Protein AF-A0A923RHY2-F1 (afdb_monomer_lite)

Foldseek 3Di:
DVVLVVVLVVLVVVLVVCVVCNVVSVVVSVVSVVVVVCCVVCVVVVLVVLLVVLVVLVVVVCCVVPVPKDKDKDFDPCVVVVPDDRQWIWIAIPVHNVDTDTWHQDPVSDIDD

Sequence (113 aa):
MMLATGVLMLFLIVALLFKKKRKVLLTLTVYVLLAEVIFFIARPFWIDYQLTVRKIELEDYLESKYPNENWEISTIDFRENKTENPYYLKVIFETEPLYIYSYYVNGKGDVEQ

Secondary structure (DSSP, 8-state):
-HHHHHHHHHHHHHHHH-TTTHHHHHHHHHHHHHHHHHHHHHHHHHHHHHHHHHHHHHHHHHHHH-TT--EEEEE--TTT-TTS-TTEEEEEETT-TT--EEEEE-TTS-EE-

Structure (mmCIF, N/CA/C/O backbone):
data_AF-A0A923RHY2-F1
#
_entry.id   AF-A0A923RHY2-F1
#
loop_
_atom_site.group_PDB
_atom_site.id
_atom_site.type_symbol
_atom_site.label_atom_id
_atom_site.label_alt_id
_atom_site.label_comp_id
_atom_site.label_asym_id
_atom_site.label_entity_id
_atom_site.label_seq_id
_atom_site.pdbx_PDB_ins_code
_atom_site.Cartn_x
_atom_site.Cartn_y
_atom_site.Cartn_z
_atom_site.occupancy
_atom_site.B_iso_or_equiv
_atom_site.auth_seq_id
_atom_site.auth_comp_id
_atom_site.auth_asym_id
_atom_site.auth_atom_id
_atom_site.pdbx_PDB_model_num
ATOM 1 N N . MET A 1 1 ? -9.567 9.725 9.113 1.00 59.56 1 MET A N 1
ATOM 2 C CA . MET A 1 1 ? -9.448 10.061 10.552 1.00 59.56 1 MET A CA 1
ATOM 3 C C . MET A 1 1 ? -10.688 10.761 11.105 1.00 59.56 1 MET A C 1
ATOM 5 O O . MET A 1 1 ? -11.133 10.345 12.158 1.00 59.56 1 MET A O 1
ATOM 9 N N . MET A 1 2 ? -11.303 11.729 10.404 1.00 67.38 2 MET A N 1
ATOM 10 C CA . MET A 1 2 ? -12.487 12.460 10.913 1.00 67.38 2 MET A CA 1
ATOM 11 C C . MET A 1 2 ? -13.725 11.588 11.208 1.00 67.38 2 MET A C 1
ATOM 13 O O . MET A 1 2 ? -14.461 11.870 12.147 1.00 67.38 2 MET A O 1
ATOM 17 N N . LEU A 1 3 ? -13.958 10.520 10.435 1.00 65.00 3 LEU A N 1
ATOM 18 C CA . LEU A 1 3 ? -15.098 9.616 10.661 1.00 65.00 3 LEU A CA 1
ATOM 19 C C . LEU A 1 3 ? -14.908 8.733 11.906 1.00 65.00 3 LEU A C 1
ATOM 21 O O . LEU A 1 3 ? -15.810 8.627 12.729 1.00 65.00 3 LEU A O 1
ATOM 25 N N . ALA A 1 4 ? -13.711 8.166 12.067 1.00 66.56 4 ALA A N 1
ATOM 26 C CA . ALA A 1 4 ? -13.297 7.368 13.223 1.00 66.56 4 ALA A CA 1
ATOM 27 C C . ALA A 1 4 ? -13.432 8.145 14.547 1.00 66.56 4 ALA A C 1
ATOM 29 O O . ALA A 1 4 ? -14.122 7.720 15.477 1.00 66.56 4 ALA A O 1
ATOM 30 N N . THR A 1 5 ? -12.878 9.362 14.592 1.00 74.81 5 THR A N 1
ATOM 31 C CA . THR A 1 5 ? -12.990 10.242 15.763 1.00 74.81 5 THR A CA 1
ATOM 32 C C . THR A 1 5 ? -14.431 10.665 16.050 1.00 74.81 5 THR A C 1
ATOM 34 O O . THR A 1 5 ? -14.815 10.760 17.216 1.00 74.81 5 THR A O 1
ATOM 37 N N . GLY A 1 6 ? -15.252 10.864 15.014 1.00 78.44 6 GLY A N 1
ATOM 38 C CA . GLY A 1 6 ? -16.684 11.136 15.159 1.00 78.44 6 GLY A CA 1
ATOM 39 C C . GLY A 1 6 ? -17.452 9.983 15.815 1.00 78.44 6 GLY A C 1
ATOM 40 O O . GLY A 1 6 ? -18.234 10.210 16.739 1.00 78.44 6 GLY A O 1
ATOM 41 N N . VAL A 1 7 ? -17.189 8.741 15.399 1.00 76.56 7 VAL A N 1
ATOM 42 C CA . VAL A 1 7 ? -17.821 7.538 15.970 1.00 76.56 7 VAL A CA 1
ATOM 43 C C . VAL A 1 7 ? -17.423 7.347 17.437 1.00 76.56 7 VAL A C 1
ATOM 45 O O . VAL A 1 7 ? -18.282 7.083 18.281 1.00 76.56 7 VAL A O 1
ATOM 48 N N . LEU A 1 8 ? -16.148 7.557 17.775 1.00 77.62 8 LEU A N 1
ATOM 49 C CA . LEU A 1 8 ? -15.661 7.500 19.157 1.00 77.62 8 LEU A CA 1
ATOM 50 C C . LEU A 1 8 ? -16.315 8.558 20.054 1.00 77.62 8 LEU A C 1
ATOM 52 O O . LEU A 1 8 ? -16.768 8.236 21.156 1.00 77.62 8 LEU A O 1
ATOM 56 N N . MET A 1 9 ? -16.424 9.802 19.577 1.00 80.12 9 MET A N 1
ATOM 57 C CA . MET A 1 9 ? -17.120 10.869 20.305 1.00 80.12 9 MET A CA 1
ATOM 58 C C . MET A 1 9 ? -18.597 10.539 20.528 1.00 80.12 9 MET A C 1
ATOM 60 O O . MET A 1 9 ? -19.112 10.755 21.625 1.00 80.12 9 MET A O 1
ATOM 64 N N . LEU A 1 10 ? -19.269 9.955 19.535 1.00 79.19 10 LEU A N 1
ATOM 65 C CA . LEU A 1 10 ? -20.669 9.560 19.652 1.00 79.19 10 LEU A CA 1
ATOM 66 C C . LEU A 1 10 ? -20.865 8.483 20.730 1.00 79.19 10 LEU A C 1
ATOM 68 O O . LEU A 1 10 ? -21.750 8.617 21.576 1.00 79.19 10 LEU A O 1
ATOM 72 N N . PHE A 1 11 ? -19.999 7.464 20.775 1.00 75.94 11 PHE A N 1
ATOM 73 C CA . PHE A 1 11 ? -20.043 6.451 21.834 1.00 75.94 11 PHE A CA 1
ATOM 74 C C . PHE A 1 11 ? -19.812 7.043 23.227 1.00 75.94 11 PHE A C 1
ATOM 76 O O . PHE A 1 11 ? -20.517 6.671 24.167 1.00 75.94 11 PHE A O 1
ATOM 83 N N . LEU A 1 12 ? -18.886 7.996 23.365 1.00 78.31 12 LEU A N 1
ATOM 84 C CA . LEU A 1 12 ? -18.630 8.681 24.634 1.00 78.31 12 LEU A CA 1
ATOM 85 C C . LEU A 1 12 ? -19.831 9.525 25.090 1.00 78.31 12 LEU A C 1
ATOM 87 O O . LEU A 1 12 ? -20.216 9.458 26.259 1.00 78.31 12 LEU A O 1
ATOM 91 N N . ILE A 1 13 ? -20.471 10.264 24.179 1.00 81.50 13 ILE A N 1
ATOM 92 C CA . ILE A 1 13 ? -21.667 11.069 24.474 1.00 81.50 13 ILE A CA 1
ATOM 93 C C . ILE A 1 13 ? -22.834 10.164 24.894 1.00 81.50 13 ILE A C 1
ATOM 95 O O . ILE A 1 13 ? -23.466 10.399 25.926 1.00 81.50 13 ILE A O 1
ATOM 99 N N . VAL A 1 14 ? -23.086 9.079 24.156 1.00 78.12 14 VAL A N 1
ATOM 100 C CA . VAL A 1 14 ? -24.136 8.102 24.492 1.00 78.12 14 VAL A CA 1
ATOM 101 C C . VAL A 1 14 ? -23.838 7.423 25.838 1.00 78.12 14 VAL A C 1
ATOM 103 O O . VAL A 1 14 ? -24.747 7.235 26.649 1.00 78.12 14 VAL A O 1
ATOM 106 N N . ALA A 1 15 ? -22.573 7.120 26.141 1.00 76.25 15 ALA A N 1
ATOM 107 C CA . ALA A 1 15 ? -22.168 6.556 27.431 1.00 76.25 15 ALA A CA 1
ATOM 108 C C . ALA A 1 15 ? -22.410 7.510 28.613 1.00 76.25 15 ALA A C 1
ATOM 110 O O . ALA A 1 15 ? -22.756 7.050 29.707 1.00 76.25 15 ALA A O 1
ATOM 111 N N . LEU A 1 16 ? -22.250 8.822 28.409 1.00 75.00 16 LEU A N 1
ATOM 112 C CA . LEU A 1 16 ? -22.526 9.847 29.421 1.00 75.00 16 LEU A CA 1
ATOM 113 C C . LEU A 1 16 ? -24.031 10.027 29.672 1.00 75.00 16 LEU A C 1
ATOM 115 O O . LEU A 1 16 ? -24.437 10.191 30.825 1.00 75.00 16 LEU A O 1
ATOM 119 N N . LEU A 1 17 ? -24.856 9.934 28.625 1.00 76.75 17 LEU A N 1
ATOM 120 C CA . LEU A 1 17 ? -26.315 10.069 28.717 1.00 76.75 17 LEU A CA 1
ATOM 121 C C . LEU A 1 17 ? -26.986 8.828 29.336 1.00 76.75 17 LEU A C 1
ATOM 123 O O . LEU A 1 17 ? -27.904 8.954 30.147 1.00 76.75 17 LEU A O 1
ATOM 127 N N . PHE A 1 18 ? -26.504 7.618 29.035 1.00 76.38 18 PHE A N 1
ATOM 128 C CA . PHE A 1 18 ? -27.124 6.365 29.485 1.00 76.38 18 PHE A CA 1
ATOM 129 C C . PHE A 1 18 ? -26.378 5.713 30.658 1.00 76.38 18 PHE A C 1
ATOM 131 O O . PHE A 1 18 ? -25.757 4.654 30.527 1.00 76.38 18 PHE A O 1
ATOM 138 N N . LYS A 1 19 ? -26.520 6.291 31.862 1.00 73.25 19 LYS A N 1
ATOM 139 C CA . LYS A 1 19 ? -25.851 5.829 33.101 1.00 73.25 19 LYS A CA 1
ATOM 140 C C . LYS A 1 19 ? -26.017 4.329 33.401 1.00 73.25 19 LYS A C 1
ATOM 142 O O . LYS A 1 19 ? -25.071 3.709 33.878 1.00 73.25 19 LYS A O 1
ATOM 147 N N . LYS A 1 20 ? -27.172 3.725 33.078 1.00 78.25 20 LYS A N 1
ATOM 148 C CA . LYS A 1 20 ? -27.433 2.282 33.285 1.00 78.25 20 LYS A CA 1
ATOM 149 C C . LYS A 1 20 ? -26.601 1.368 32.373 1.00 78.25 20 LYS A C 1
ATOM 151 O O . LYS A 1 20 ? -26.271 0.260 32.777 1.00 78.25 20 LYS A O 1
ATOM 156 N N . LYS A 1 21 ? -26.251 1.820 31.161 1.00 79.50 21 LYS A N 1
ATOM 157 C CA . LYS A 1 21 ? -25.470 1.049 30.171 1.00 79.50 21 LYS A CA 1
ATOM 158 C C . LYS A 1 21 ? -24.033 1.554 30.007 1.00 79.50 21 LYS A C 1
ATOM 160 O O . LYS A 1 21 ? -23.294 1.042 29.171 1.00 79.50 21 LYS A O 1
ATOM 165 N N . ARG A 1 22 ? -23.616 2.517 30.836 1.00 80.50 22 ARG A N 1
ATOM 166 C CA . ARG A 1 22 ? -22.316 3.194 30.750 1.00 80.50 22 ARG A CA 1
ATOM 167 C C . ARG A 1 22 ? -21.132 2.229 30.714 1.00 80.50 22 ARG A C 1
ATOM 169 O O . ARG A 1 22 ? -20.241 2.428 29.904 1.00 80.50 22 ARG A O 1
ATOM 176 N N . LYS A 1 23 ? -21.128 1.178 31.546 1.00 81.81 23 LYS A N 1
ATOM 177 C CA . LYS A 1 23 ? -20.032 0.191 31.562 1.00 81.81 23 LYS A CA 1
ATOM 178 C C . LYS A 1 23 ? -19.893 -0.531 30.220 1.00 81.81 23 LYS A C 1
ATOM 180 O O . LYS A 1 23 ? -18.803 -0.556 29.675 1.00 81.81 23 LYS A O 1
ATOM 185 N N . VAL A 1 24 ? -21.000 -1.030 29.663 1.00 84.50 24 VAL A N 1
ATOM 186 C CA . VAL A 1 24 ? -21.010 -1.732 28.366 1.00 84.50 24 VAL A CA 1
ATOM 187 C C . VAL A 1 24 ? -20.550 -0.810 27.238 1.00 84.50 24 VAL A C 1
ATOM 189 O O . VAL A 1 24 ? -19.718 -1.202 26.427 1.00 84.50 24 VAL A O 1
ATOM 192 N N . LEU A 1 25 ? -21.052 0.428 27.214 1.00 82.81 25 LEU A N 1
ATOM 193 C CA . LEU A 1 25 ? -20.681 1.409 26.193 1.00 82.81 25 LEU A CA 1
ATOM 194 C C . LEU A 1 25 ? -19.200 1.795 26.280 1.00 82.81 25 LEU A C 1
ATOM 196 O O . LEU A 1 25 ? -18.535 1.836 25.254 1.00 82.81 25 LEU A O 1
ATOM 200 N N . LEU A 1 26 ? -18.665 1.998 27.488 1.00 83.25 26 LEU A N 1
ATOM 201 C CA . LEU A 1 26 ? -17.240 2.275 27.684 1.00 83.25 26 LEU A CA 1
ATOM 202 C C . LEU A 1 26 ? -16.360 1.094 27.268 1.00 83.25 26 LEU A C 1
ATOM 204 O O . LEU A 1 26 ? -15.347 1.301 26.608 1.00 83.25 26 LEU A O 1
ATOM 208 N N . THR A 1 27 ? -16.744 -0.138 27.611 1.00 85.81 27 THR A N 1
ATOM 209 C CA . THR A 1 27 ? -16.020 -1.337 27.168 1.00 85.81 27 THR A CA 1
ATOM 210 C C . THR A 1 27 ? -16.000 -1.424 25.641 1.00 85.81 27 THR A C 1
ATOM 212 O O . THR A 1 27 ? -14.943 -1.659 25.063 1.00 85.81 27 THR A O 1
ATOM 215 N N . LEU A 1 28 ? -17.127 -1.154 24.976 1.00 84.75 28 LEU A N 1
ATOM 216 C CA . LEU A 1 28 ? -17.191 -1.115 23.515 1.00 84.75 28 LEU A CA 1
ATOM 217 C C . LEU A 1 28 ? -16.265 -0.034 22.933 1.00 84.75 28 LEU A C 1
ATOM 219 O O . LEU A 1 28 ? -15.523 -0.317 21.997 1.00 84.75 28 LEU A O 1
ATOM 223 N N . THR A 1 29 ? -16.245 1.172 23.513 1.00 83.00 29 THR A N 1
ATOM 224 C CA . THR A 1 29 ? -15.319 2.242 23.105 1.00 83.00 29 THR A CA 1
ATOM 225 C C . THR A 1 29 ? -13.862 1.794 23.200 1.00 83.00 29 THR A C 1
ATOM 227 O O . THR A 1 29 ? -13.094 2.040 22.275 1.00 83.00 29 THR A O 1
ATOM 230 N N . VAL A 1 30 ? -13.480 1.106 24.280 1.00 87.25 30 VAL A N 1
ATOM 231 C CA . VAL A 1 30 ? -12.113 0.587 24.449 1.00 87.25 30 VAL A CA 1
ATOM 232 C C . VAL A 1 30 ? -11.768 -0.428 23.359 1.00 87.25 30 VAL A C 1
ATOM 234 O O . VAL A 1 30 ? -10.686 -0.349 22.785 1.00 87.25 30 VAL A O 1
ATOM 237 N N . TYR A 1 31 ? -12.681 -1.342 23.024 1.00 89.50 31 TYR A N 1
ATOM 238 C CA . TYR A 1 31 ? -12.451 -2.295 21.935 1.00 89.50 31 TYR A CA 1
ATOM 239 C C . TYR A 1 31 ? -12.295 -1.611 20.575 1.00 89.50 31 TYR A C 1
ATOM 241 O O . TYR A 1 31 ? -11.407 -1.984 19.814 1.00 89.50 31 TYR A O 1
ATOM 249 N N . VAL A 1 32 ? -13.112 -0.596 20.280 1.00 86.81 32 VAL A N 1
ATOM 250 C CA . VAL A 1 32 ? -12.997 0.177 19.033 1.00 86.81 32 VAL A CA 1
ATOM 251 C C . VAL A 1 32 ? -11.651 0.899 18.965 1.00 86.81 32 VAL A C 1
ATOM 253 O O . VAL A 1 32 ? -10.973 0.815 17.946 1.00 86.81 32 VAL A O 1
ATOM 256 N N . LEU A 1 33 ? -11.221 1.536 20.059 1.00 85.50 33 LEU A N 1
ATOM 257 C CA . LEU A 1 33 ? -9.907 2.182 20.136 1.00 85.50 33 LEU A CA 1
ATOM 258 C C . LEU A 1 33 ? -8.767 1.190 19.897 1.00 85.50 33 LEU A C 1
ATOM 260 O O . LEU A 1 33 ? -7.854 1.476 19.128 1.00 85.50 33 LEU A O 1
ATOM 264 N N . LEU A 1 34 ? -8.826 0.014 20.526 1.00 91.56 34 LEU A N 1
ATOM 265 C CA . LEU A 1 34 ? -7.825 -1.032 20.321 1.00 91.56 34 LEU A CA 1
ATOM 266 C C . LEU A 1 34 ? -7.789 -1.500 18.863 1.00 91.56 34 LEU A C 1
ATOM 268 O O . LEU A 1 34 ? -6.707 -1.633 18.296 1.00 91.56 34 LEU A O 1
ATOM 272 N N . ALA A 1 35 ? -8.951 -1.710 18.243 1.00 89.88 35 ALA A N 1
ATOM 273 C CA . ALA A 1 35 ? -9.038 -2.102 16.841 1.00 89.88 35 ALA A CA 1
ATOM 274 C C . ALA A 1 35 ? -8.451 -1.032 15.906 1.00 89.88 35 ALA A C 1
ATOM 276 O O . ALA A 1 35 ? -7.728 -1.375 14.974 1.00 89.88 35 ALA A O 1
ATOM 277 N N . GLU A 1 36 ? -8.698 0.254 16.173 1.00 86.06 36 GLU A N 1
ATOM 278 C CA . GLU A 1 36 ? -8.089 1.346 15.408 1.00 86.06 36 GLU A CA 1
ATOM 279 C C . GLU A 1 36 ? -6.568 1.356 15.540 1.00 86.06 36 GLU A C 1
ATOM 281 O O . GLU A 1 36 ? -5.869 1.422 14.530 1.00 86.06 36 GLU A O 1
ATOM 286 N N . VAL A 1 37 ? -6.043 1.241 16.762 1.00 89.50 37 VAL A N 1
ATOM 287 C CA . VAL A 1 37 ? -4.593 1.193 16.995 1.00 89.50 37 VAL A CA 1
ATOM 288 C C . VAL A 1 37 ? -3.964 0.033 16.224 1.00 89.50 37 VAL A C 1
ATOM 290 O O . VAL A 1 37 ? -2.990 0.238 15.499 1.00 89.50 37 VAL A O 1
ATOM 293 N N . ILE A 1 38 ? -4.549 -1.164 16.316 1.00 93.38 38 ILE A N 1
ATOM 294 C CA . ILE A 1 38 ? -4.076 -2.343 15.579 1.00 93.38 38 ILE A CA 1
ATOM 295 C C . ILE A 1 38 ? -4.130 -2.091 14.072 1.00 93.38 38 ILE A C 1
ATOM 297 O O . ILE A 1 38 ? -3.157 -2.373 13.380 1.00 93.38 38 ILE A O 1
ATOM 301 N N . PHE A 1 39 ? -5.223 -1.526 13.559 1.00 89.75 39 PHE A N 1
ATOM 302 C CA . PHE A 1 39 ? -5.365 -1.215 12.140 1.00 89.75 39 PHE A CA 1
ATOM 303 C C . PHE A 1 39 ? -4.270 -0.262 11.646 1.00 89.75 39 PHE A C 1
ATOM 305 O O . PHE A 1 39 ? -3.661 -0.518 10.608 1.00 89.75 39 PHE A O 1
ATOM 312 N N . PHE A 1 40 ? -3.972 0.809 12.386 1.00 85.81 40 PHE A N 1
ATOM 313 C CA . PHE A 1 40 ? -2.927 1.762 12.000 1.00 85.81 40 PHE A CA 1
ATOM 314 C C . PHE A 1 40 ? -1.521 1.164 12.055 1.00 85.81 40 PHE A C 1
ATOM 316 O O . PHE A 1 40 ? -0.701 1.504 11.205 1.00 85.81 40 PHE A O 1
ATOM 323 N N . ILE A 1 41 ? -1.254 0.264 13.004 1.00 90.38 41 ILE A N 1
ATOM 324 C CA . ILE A 1 41 ? 0.020 -0.460 13.082 1.00 90.38 41 ILE A CA 1
ATOM 325 C C . ILE A 1 41 ? 0.129 -1.485 11.950 1.00 90.38 41 ILE A C 1
ATOM 327 O O . ILE A 1 41 ? 1.178 -1.584 11.330 1.00 90.38 41 ILE A O 1
ATOM 331 N N . ALA A 1 42 ? -0.939 -2.226 11.653 1.00 92.50 42 ALA A N 1
ATOM 332 C CA . ALA A 1 42 ? -0.935 -3.298 10.659 1.00 92.50 42 ALA A CA 1
ATOM 333 C C . ALA A 1 42 ? -0.946 -2.781 9.210 1.00 92.50 42 ALA A C 1
ATOM 335 O O . ALA A 1 42 ? -0.341 -3.393 8.332 1.00 92.50 42 ALA A O 1
ATOM 336 N N . ARG A 1 43 ? -1.605 -1.645 8.947 1.00 88.75 43 ARG A N 1
ATOM 337 C CA . ARG A 1 43 ? -1.730 -1.041 7.611 1.00 88.75 43 ARG A CA 1
ATOM 338 C C . ARG A 1 43 ? -0.400 -0.893 6.852 1.00 88.75 43 ARG A C 1
ATOM 340 O O . ARG A 1 43 ? -0.388 -1.297 5.694 1.00 88.75 43 ARG A O 1
ATOM 347 N N . PRO A 1 44 ? 0.685 -0.315 7.408 1.00 88.62 44 PRO A N 1
ATOM 348 C CA . PRO A 1 44 ? 1.943 -0.180 6.672 1.00 88.62 44 PRO A CA 1
ATOM 349 C C . PRO A 1 44 ? 2.515 -1.537 6.246 1.00 88.62 44 PRO A C 1
ATOM 351 O O . PRO A 1 44 ? 2.867 -1.686 5.084 1.00 88.62 44 PRO A O 1
ATOM 354 N N . PHE A 1 45 ? 2.500 -2.544 7.126 1.00 91.69 45 PHE A N 1
ATOM 355 C CA . PHE A 1 45 ? 2.968 -3.894 6.785 1.00 91.69 45 PHE A CA 1
ATOM 356 C C . PHE A 1 45 ? 2.109 -4.554 5.703 1.00 91.69 45 PHE A C 1
ATOM 358 O O . PHE A 1 45 ? 2.625 -5.246 4.829 1.00 91.69 45 PHE A O 1
ATOM 365 N N . TRP A 1 46 ? 0.794 -4.324 5.737 1.00 90.94 46 TRP A N 1
ATOM 366 C CA . TRP A 1 46 ? -0.104 -4.806 4.691 1.00 90.94 46 TRP A CA 1
ATOM 367 C C . TRP A 1 46 ? 0.197 -4.165 3.331 1.00 90.94 46 TRP A C 1
ATOM 369 O O . TRP A 1 46 ? 0.171 -4.853 2.313 1.00 90.94 46 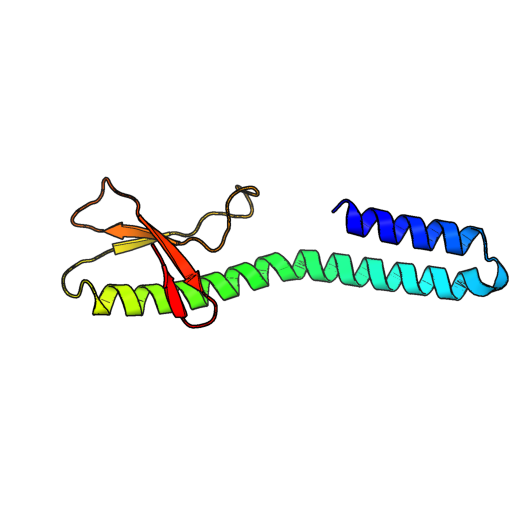TRP A O 1
ATOM 379 N N . ILE A 1 47 ? 0.501 -2.863 3.304 1.00 89.81 47 ILE A N 1
ATOM 380 C CA . ILE A 1 47 ? 0.896 -2.159 2.076 1.00 89.81 47 ILE A CA 1
ATOM 381 C C . ILE A 1 47 ? 2.219 -2.723 1.552 1.00 89.81 47 ILE A C 1
ATOM 383 O O . ILE A 1 47 ? 2.272 -3.092 0.384 1.00 89.81 47 ILE A O 1
ATOM 387 N N . ASP A 1 48 ? 3.241 -2.864 2.401 1.00 90.44 48 ASP A N 1
ATOM 388 C CA . ASP A 1 48 ? 4.545 -3.419 2.007 1.00 90.44 48 ASP A CA 1
ATOM 389 C C . ASP A 1 48 ? 4.397 -4.827 1.386 1.00 90.44 48 ASP A C 1
ATOM 391 O O . ASP A 1 48 ? 4.981 -5.130 0.341 1.00 90.44 48 ASP A O 1
ATOM 395 N N . TYR A 1 49 ? 3.552 -5.677 1.984 1.00 92.19 49 TYR A N 1
ATOM 396 C CA . TYR A 1 49 ? 3.237 -7.004 1.446 1.00 92.19 49 TYR A CA 1
ATOM 397 C C . TYR A 1 49 ? 2.590 -6.927 0.057 1.00 92.19 49 TYR A C 1
ATOM 399 O O . TYR A 1 49 ? 3.018 -7.608 -0.873 1.00 92.19 49 TYR A O 1
ATOM 407 N N . GLN A 1 50 ? 1.581 -6.0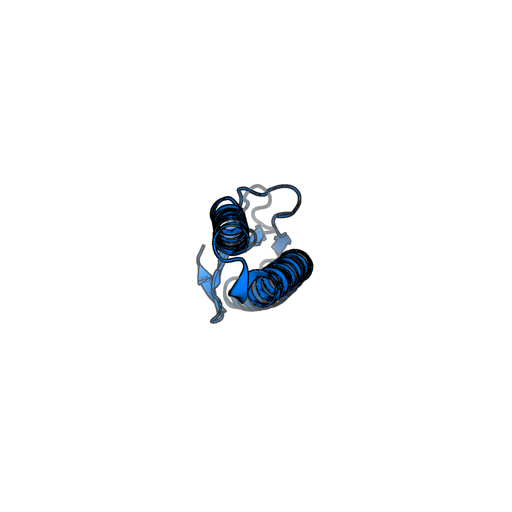70 -0.107 1.00 91.19 50 GLN A N 1
ATOM 408 C CA . GLN A 1 50 ? 0.894 -5.884 -1.387 1.00 91.19 50 GLN A CA 1
ATOM 409 C C . GLN A 1 50 ? 1.829 -5.343 -2.475 1.00 91.19 50 GLN A C 1
ATOM 411 O O . GLN A 1 50 ? 1.741 -5.784 -3.616 1.00 91.19 50 GLN A O 1
ATOM 416 N N . LEU A 1 51 ? 2.736 -4.424 -2.135 1.00 91.31 51 LEU A N 1
ATOM 417 C CA . LEU A 1 51 ? 3.735 -3.909 -3.075 1.00 91.31 51 LEU A CA 1
ATOM 418 C C . LEU A 1 51 ? 4.701 -4.996 -3.533 1.00 91.31 51 LEU A C 1
ATOM 420 O O . LEU A 1 51 ? 5.035 -5.048 -4.711 1.00 91.31 51 LEU A O 1
ATOM 424 N N . THR A 1 52 ? 5.104 -5.884 -2.625 1.00 92.12 52 THR A N 1
ATOM 425 C CA . THR A 1 52 ? 5.979 -7.014 -2.959 1.00 92.12 52 THR A CA 1
ATOM 426 C C . THR A 1 52 ? 5.317 -7.940 -3.977 1.00 92.12 52 THR A C 1
ATOM 428 O O . THR A 1 52 ? 5.927 -8.267 -4.989 1.00 92.12 52 THR A O 1
ATOM 431 N N . VAL A 1 53 ? 4.054 -8.313 -3.744 1.00 92.31 53 VAL A N 1
ATOM 432 C CA . VAL A 1 53 ? 3.291 -9.172 -4.665 1.00 92.31 53 VAL A CA 1
ATOM 433 C C . VAL A 1 53 ? 3.131 -8.504 -6.032 1.00 92.31 53 VAL A C 1
ATOM 435 O O . VAL A 1 53 ? 3.465 -9.098 -7.050 1.00 92.31 53 VAL A O 1
ATOM 438 N N . ARG A 1 54 ? 2.704 -7.238 -6.055 1.00 93.12 54 ARG A N 1
ATOM 439 C CA . ARG A 1 54 ? 2.498 -6.485 -7.301 1.00 93.12 54 ARG A CA 1
ATOM 440 C C . ARG A 1 54 ? 3.786 -6.249 -8.080 1.00 93.12 54 ARG A C 1
ATOM 442 O O . ARG A 1 54 ? 3.746 -6.190 -9.300 1.00 93.12 54 ARG A O 1
ATOM 449 N N . LYS A 1 55 ? 4.922 -6.095 -7.392 1.00 93.62 55 LYS A N 1
ATOM 450 C CA . LYS A 1 55 ? 6.228 -5.963 -8.046 1.00 93.62 55 LYS A CA 1
ATOM 451 C C . LYS A 1 55 ? 6.592 -7.238 -8.801 1.00 93.62 55 LYS A C 1
ATOM 453 O O . LYS A 1 55 ? 7.071 -7.126 -9.917 1.00 93.62 55 LYS A O 1
ATOM 458 N N . ILE A 1 56 ? 6.332 -8.410 -8.221 1.00 94.00 56 ILE A N 1
ATOM 459 C CA . ILE A 1 56 ? 6.565 -9.699 -8.889 1.00 94.00 56 ILE A CA 1
ATOM 460 C C . ILE A 1 56 ? 5.671 -9.823 -10.129 1.00 94.00 56 ILE A C 1
ATOM 462 O O . ILE A 1 56 ? 6.166 -10.109 -11.208 1.00 94.00 56 ILE A O 1
ATOM 466 N N . GLU A 1 57 ? 4.376 -9.524 -10.000 1.00 94.19 57 GLU A N 1
ATOM 467 C CA . GLU A 1 57 ? 3.438 -9.565 -11.134 1.00 94.19 57 GLU A CA 1
ATOM 468 C C . GLU A 1 57 ? 3.818 -8.575 -12.251 1.00 94.19 57 GLU A C 1
ATOM 470 O O . GLU A 1 57 ? 3.672 -8.879 -13.435 1.00 94.19 57 GLU A O 1
ATOM 475 N N . LEU A 1 58 ? 4.320 -7.389 -11.887 1.00 94.94 58 LEU A N 1
ATOM 476 C CA . LEU A 1 58 ? 4.817 -6.417 -12.859 1.00 94.94 58 LEU A CA 1
ATOM 477 C C . LEU A 1 58 ? 6.093 -6.903 -13.550 1.00 94.94 58 LEU A C 1
ATOM 479 O O . LEU A 1 58 ? 6.227 -6.703 -14.753 1.00 94.94 58 LEU A O 1
ATOM 483 N N . GLU A 1 59 ? 7.006 -7.532 -12.810 1.00 95.00 59 GLU A N 1
ATOM 484 C CA . GLU A 1 59 ? 8.232 -8.107 -13.366 1.00 95.00 59 GLU A CA 1
ATOM 485 C C . GLU A 1 59 ? 7.892 -9.143 -14.445 1.00 95.00 59 GLU A C 1
ATOM 487 O O . GLU A 1 59 ? 8.324 -8.998 -15.586 1.00 95.00 59 GLU A O 1
ATOM 492 N N . ASP A 1 60 ? 7.010 -10.098 -14.129 1.00 94.25 60 ASP A N 1
ATOM 493 C CA . ASP A 1 60 ? 6.558 -11.134 -15.067 1.00 94.25 60 ASP A CA 1
ATOM 494 C C . ASP A 1 60 ? 5.929 -10.523 -16.338 1.00 94.25 60 ASP A C 1
ATOM 496 O O . ASP A 1 60 ? 6.162 -10.978 -17.465 1.00 94.25 60 ASP A O 1
ATOM 500 N N . TYR A 1 61 ? 5.131 -9.460 -16.180 1.00 94.94 61 TYR A N 1
ATOM 501 C CA . TYR A 1 61 ? 4.538 -8.733 -17.304 1.00 94.94 61 TYR A CA 1
ATOM 502 C C . TYR A 1 61 ? 5.594 -8.049 -18.183 1.00 94.94 61 TYR A C 1
ATOM 504 O O . TYR A 1 61 ? 5.510 -8.118 -19.415 1.00 94.94 61 TYR A O 1
ATOM 512 N N . LEU A 1 62 ? 6.573 -7.377 -17.572 1.00 95.69 62 LEU A N 1
ATOM 513 C CA . LEU A 1 62 ? 7.626 -6.659 -18.287 1.00 95.69 62 LEU A CA 1
ATOM 514 C C . LEU A 1 62 ? 8.575 -7.625 -19.001 1.00 95.69 62 LEU A C 1
ATOM 516 O O . LEU A 1 62 ? 8.867 -7.389 -20.171 1.00 95.69 62 LEU A O 1
ATOM 520 N N . GLU A 1 63 ? 8.947 -8.747 -18.380 1.00 95.94 63 GLU A N 1
ATOM 521 C CA . GLU A 1 63 ? 9.732 -9.815 -19.018 1.00 95.94 63 GLU A CA 1
ATOM 522 C C . GLU A 1 63 ? 9.026 -10.370 -20.252 1.00 95.94 63 GLU A C 1
ATOM 524 O O . GLU A 1 63 ? 9.633 -10.527 -21.315 1.00 95.94 63 GLU A O 1
ATOM 529 N N . SER A 1 64 ? 7.716 -10.610 -20.155 1.00 94.75 64 SER A N 1
ATOM 530 C CA . SER A 1 64 ? 6.942 -11.098 -21.295 1.00 94.75 64 SER A CA 1
ATOM 531 C C . SER A 1 64 ? 6.815 -10.065 -22.417 1.00 94.75 64 SER A C 1
ATOM 533 O O . SER A 1 64 ? 6.705 -10.452 -23.583 1.00 94.75 64 SER A O 1
ATOM 535 N N . LYS A 1 65 ? 6.744 -8.771 -22.092 1.00 95.38 65 LYS A N 1
ATOM 536 C CA . LYS A 1 65 ? 6.468 -7.702 -23.064 1.00 95.38 65 LYS A CA 1
ATOM 537 C C . LYS A 1 65 ? 7.737 -7.124 -23.690 1.00 95.38 65 LYS A C 1
ATOM 539 O O . LYS A 1 65 ? 7.717 -6.762 -24.867 1.00 95.38 65 LYS A O 1
ATOM 544 N N . TYR A 1 66 ? 8.824 -7.063 -22.929 1.00 94.69 66 TYR A N 1
ATOM 545 C CA . TYR A 1 66 ? 10.096 -6.443 -23.293 1.00 94.69 66 TYR A CA 1
ATOM 546 C C . TYR A 1 66 ? 11.279 -7.386 -22.983 1.00 94.69 66 TYR A C 1
ATOM 548 O O . TYR A 1 66 ? 12.145 -7.057 -22.182 1.00 94.69 66 TYR A O 1
ATOM 556 N N . PRO A 1 67 ? 11.375 -8.554 -23.645 1.00 93.00 67 PRO A N 1
ATOM 557 C CA . PRO A 1 67 ? 12.289 -9.638 -23.253 1.00 93.00 67 PRO A CA 1
ATOM 558 C C . PRO A 1 67 ? 13.792 -9.340 -23.406 1.00 93.00 67 PRO A C 1
ATOM 560 O O . PRO A 1 67 ? 14.616 -10.140 -22.975 1.00 93.00 67 PRO A O 1
ATOM 563 N N . ASN A 1 68 ? 14.162 -8.238 -24.065 1.00 94.06 68 ASN A N 1
ATOM 564 C CA . ASN A 1 68 ? 15.559 -7.826 -24.273 1.00 94.06 68 ASN A CA 1
ATOM 565 C C . ASN A 1 68 ? 15.863 -6.462 -23.634 1.00 94.06 68 ASN A C 1
ATOM 567 O O . ASN A 1 68 ? 16.863 -5.835 -23.979 1.00 94.06 68 ASN A O 1
ATOM 571 N N . GLU A 1 69 ? 14.965 -5.975 -22.786 1.00 94.12 69 GLU A N 1
ATOM 572 C CA . GLU A 1 69 ? 15.096 -4.712 -22.078 1.00 94.12 69 GLU A CA 1
ATOM 573 C C . GLU A 1 69 ? 15.370 -5.005 -20.605 1.00 94.12 69 GLU A C 1
ATOM 575 O O . GLU A 1 69 ? 14.888 -6.000 -20.071 1.00 94.12 69 GLU A O 1
ATOM 580 N N . ASN A 1 70 ? 16.119 -4.128 -19.949 1.00 94.88 70 ASN A N 1
ATOM 581 C CA . ASN A 1 70 ? 16.284 -4.157 -18.503 1.00 94.88 70 ASN A CA 1
ATOM 582 C C . ASN A 1 70 ? 15.566 -2.948 -17.907 1.00 94.88 70 ASN A C 1
ATOM 584 O O . ASN A 1 70 ? 15.450 -1.895 -18.543 1.00 94.88 70 ASN A O 1
ATOM 588 N N . TRP A 1 71 ? 15.109 -3.068 -16.668 1.00 97.00 71 TRP A N 1
ATOM 589 C CA . TRP A 1 71 ? 14.424 -1.978 -15.989 1.00 97.00 71 TRP A CA 1
ATOM 590 C C . TRP A 1 71 ? 14.722 -1.952 -14.496 1.00 97.00 71 TRP A C 1
ATOM 592 O O . TRP A 1 71 ? 15.101 -2.946 -13.880 1.00 97.00 71 TRP A O 1
ATOM 602 N N . GLU A 1 72 ? 14.485 -0.793 -13.895 1.00 95.94 72 GLU A N 1
ATOM 603 C CA . GLU A 1 72 ? 14.477 -0.620 -12.452 1.00 95.94 72 GLU A CA 1
ATOM 604 C C . GLU A 1 72 ? 13.053 -0.321 -11.975 1.00 95.94 72 GLU A C 1
ATOM 606 O O . GLU A 1 72 ? 12.425 0.642 -12.422 1.00 95.94 72 GLU A O 1
ATOM 611 N N . ILE A 1 73 ? 12.545 -1.139 -11.043 1.00 94.38 73 ILE A N 1
ATOM 612 C CA . ILE A 1 73 ? 11.255 -0.902 -10.381 1.00 94.38 73 ILE A CA 1
ATOM 613 C C . ILE A 1 73 ? 11.476 -0.281 -9.005 1.00 94.38 73 ILE A C 1
ATOM 615 O O . ILE A 1 73 ? 11.987 -0.939 -8.086 1.00 94.38 73 ILE A O 1
ATOM 619 N N . SER A 1 74 ? 10.970 0.937 -8.838 1.00 91.50 74 SER A N 1
ATOM 620 C CA . SER A 1 74 ? 10.915 1.664 -7.572 1.00 91.50 74 SER A CA 1
ATOM 621 C C . SER A 1 74 ? 9.473 1.866 -7.092 1.00 91.50 74 SER A C 1
ATOM 623 O O . SER A 1 74 ? 8.522 1.941 -7.871 1.00 91.50 74 SER A O 1
ATOM 625 N N . THR A 1 75 ? 9.297 1.936 -5.774 1.00 88.06 75 THR A N 1
ATOM 626 C CA . THR A 1 75 ? 8.003 2.190 -5.127 1.00 88.06 75 THR A CA 1
ATOM 627 C C . THR A 1 75 ? 7.952 3.615 -4.598 1.00 88.06 75 THR A C 1
ATOM 629 O O . THR A 1 75 ? 8.969 4.156 -4.165 1.00 88.06 75 THR A O 1
ATOM 632 N N . ILE A 1 76 ? 6.764 4.210 -4.550 1.00 82.75 76 ILE A N 1
ATOM 633 C CA . ILE A 1 76 ? 6.569 5.493 -3.869 1.00 82.75 76 ILE A CA 1
ATOM 634 C C . ILE A 1 76 ? 6.665 5.274 -2.354 1.00 82.75 76 ILE A C 1
ATOM 636 O O . ILE A 1 76 ? 5.949 4.435 -1.800 1.00 82.75 76 ILE A O 1
ATOM 640 N N . ASP A 1 77 ? 7.511 6.048 -1.666 1.00 81.88 77 ASP A N 1
ATOM 641 C CA . ASP A 1 77 ? 7.504 6.063 -0.202 1.00 81.88 77 ASP A CA 1
ATOM 642 C C . ASP A 1 77 ? 6.217 6.732 0.295 1.00 81.88 77 ASP A C 1
ATOM 644 O O . ASP A 1 77 ? 6.086 7.956 0.349 1.00 81.88 77 ASP A O 1
ATOM 648 N N . PHE A 1 78 ? 5.249 5.901 0.667 1.00 80.00 78 PHE A N 1
ATOM 649 C CA . PHE A 1 78 ? 3.932 6.317 1.139 1.00 80.00 78 PHE A CA 1
ATOM 650 C C . PHE A 1 78 ? 3.918 6.841 2.577 1.00 80.00 78 PHE A C 1
ATOM 652 O O . PHE A 1 78 ? 2.897 7.364 3.043 1.00 80.00 78 PHE A O 1
ATOM 659 N N . ARG A 1 79 ? 5.012 6.652 3.321 1.00 79.81 79 ARG A N 1
ATOM 660 C CA . ARG A 1 79 ? 5.162 7.159 4.689 1.00 79.81 79 ARG A 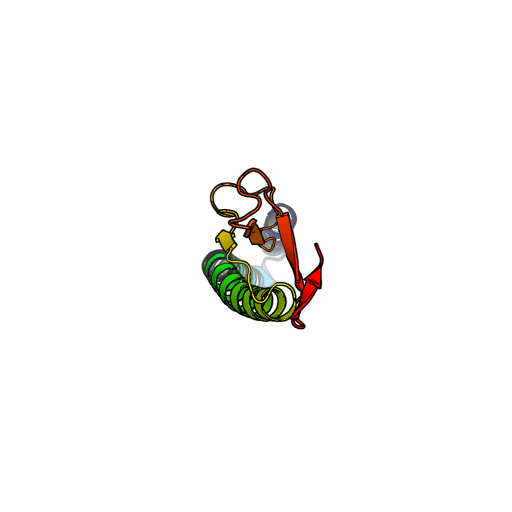CA 1
ATOM 661 C C . ARG A 1 79 ? 5.527 8.638 4.635 1.00 79.81 79 ARG A C 1
ATOM 663 O O . ARG A 1 79 ? 4.977 9.416 5.419 1.00 79.81 79 ARG A O 1
ATOM 670 N N . GLU A 1 80 ? 6.361 9.011 3.667 1.00 79.00 80 GLU A N 1
ATOM 671 C CA . GLU A 1 80 ? 6.722 10.397 3.363 1.00 79.00 80 GLU A CA 1
ATOM 672 C C . GLU A 1 80 ? 5.672 11.090 2.474 1.00 79.00 80 GLU A C 1
ATOM 674 O O . GLU A 1 80 ? 5.263 12.215 2.769 1.00 79.00 80 GLU A O 1
ATOM 679 N N . ASN A 1 81 ? 5.130 10.398 1.465 1.00 78.12 81 ASN A N 1
ATOM 680 C CA . ASN A 1 81 ? 4.206 10.962 0.473 1.00 78.12 81 ASN A CA 1
ATOM 681 C C . ASN A 1 81 ? 2.770 10.458 0.661 1.00 78.12 81 ASN A C 1
ATOM 683 O O . ASN A 1 81 ? 2.287 9.567 -0.033 1.00 78.12 81 ASN A O 1
ATOM 687 N N . LYS A 1 82 ? 2.045 11.064 1.609 1.00 73.44 82 LYS A N 1
ATOM 688 C CA . LYS A 1 82 ? 0.691 10.623 2.014 1.00 73.44 82 LYS A CA 1
ATOM 689 C C . LYS A 1 82 ? -0.418 10.889 0.989 1.00 73.44 82 LYS A C 1
ATOM 691 O O . LYS A 1 82 ? -1.528 10.388 1.168 1.00 73.44 82 LYS A O 1
ATOM 696 N N . THR A 1 83 ? -0.158 11.720 -0.016 1.00 77.38 83 THR A N 1
ATOM 697 C CA . THR A 1 83 ? -1.118 12.090 -1.070 1.00 77.38 83 THR A CA 1
ATOM 698 C C . THR A 1 83 ? -1.025 11.198 -2.297 1.00 77.38 83 THR A C 1
ATOM 700 O O . THR A 1 83 ? -1.994 11.108 -3.046 1.00 77.38 83 THR A O 1
ATOM 703 N N . GLU A 1 84 ? 0.117 10.545 -2.505 1.00 78.75 84 GLU A N 1
ATOM 704 C CA . GLU A 1 84 ? 0.314 9.648 -3.636 1.00 78.75 84 GLU A CA 1
ATOM 705 C C . GLU A 1 84 ? -0.245 8.262 -3.317 1.00 78.75 84 GLU A C 1
ATOM 707 O O . GLU A 1 84 ? -0.230 7.797 -2.172 1.00 78.75 84 GLU A O 1
ATOM 712 N N . ASN A 1 85 ? -0.790 7.598 -4.335 1.00 82.69 85 ASN A N 1
ATOM 713 C CA . ASN A 1 85 ? -1.278 6.241 -4.167 1.00 82.69 85 ASN A CA 1
ATOM 714 C C . ASN A 1 85 ? -0.060 5.297 -4.069 1.00 82.69 85 ASN A C 1
ATOM 716 O O . ASN A 1 85 ? 0.675 5.182 -5.050 1.00 82.69 85 ASN A O 1
ATOM 720 N N . PRO A 1 86 ? 0.143 4.603 -2.928 1.00 83.44 86 PRO A N 1
ATOM 721 C CA . PRO A 1 86 ? 1.307 3.741 -2.708 1.00 83.44 86 PRO A CA 1
ATOM 722 C C . PRO A 1 86 ? 1.441 2.641 -3.755 1.00 83.44 86 PRO A C 1
ATOM 724 O O . PRO A 1 86 ? 2.534 2.140 -3.972 1.00 83.44 86 PRO A O 1
ATOM 727 N N . TYR A 1 87 ? 0.326 2.240 -4.366 1.00 86.38 87 TYR A N 1
ATOM 728 C CA . TYR A 1 87 ? 0.238 1.068 -5.223 1.00 86.38 87 TYR A CA 1
ATOM 729 C C . TYR A 1 87 ? 0.659 1.305 -6.675 1.00 86.38 87 TYR A C 1
ATOM 731 O O . TYR A 1 87 ? 0.534 0.384 -7.481 1.00 86.38 87 TYR A O 1
ATOM 739 N N . TYR A 1 88 ? 1.126 2.508 -7.014 1.00 90.38 88 TYR A N 1
ATOM 740 C CA . TYR A 1 88 ? 1.802 2.731 -8.287 1.00 90.38 88 TYR A CA 1
ATOM 741 C C . TYR A 1 88 ? 3.284 2.376 -8.169 1.00 90.38 88 TYR A C 1
ATOM 743 O O . TYR A 1 88 ? 3.980 2.810 -7.248 1.00 90.38 88 TYR A O 1
ATOM 751 N N . LEU A 1 89 ? 3.754 1.599 -9.136 1.00 92.94 89 LEU A N 1
ATOM 752 C CA . LEU A 1 89 ? 5.142 1.198 -9.302 1.00 92.94 89 LEU A CA 1
ATOM 753 C C . LEU A 1 89 ? 5.763 2.054 -10.404 1.00 92.94 89 LEU A C 1
ATOM 755 O O . LEU A 1 89 ? 5.177 2.218 -11.472 1.00 92.94 89 LEU A O 1
ATOM 759 N N . LYS A 1 90 ? 6.934 2.627 -10.138 1.00 94.00 90 LYS A N 1
ATOM 760 C CA . LYS A 1 90 ? 7.677 3.436 -11.103 1.00 94.00 90 LYS A CA 1
ATOM 761 C C . LYS A 1 90 ? 8.723 2.563 -11.775 1.00 94.00 90 LYS A C 1
ATOM 763 O O . LYS A 1 90 ? 9.530 1.945 -11.085 1.00 94.00 90 LYS A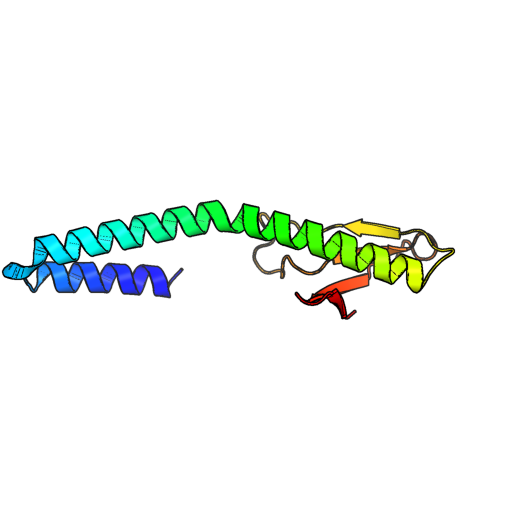 O 1
ATOM 768 N N . VAL A 1 91 ? 8.703 2.541 -13.098 1.00 95.69 91 VAL A N 1
ATOM 769 C CA . VAL A 1 91 ? 9.599 1.748 -13.937 1.00 95.69 91 VAL A CA 1
ATOM 770 C C . VAL A 1 91 ? 10.429 2.691 -14.792 1.00 95.69 91 VAL A C 1
ATOM 772 O O . VAL A 1 91 ? 9.887 3.598 -15.429 1.00 95.69 91 VAL A O 1
ATOM 775 N N . ILE A 1 92 ? 11.738 2.473 -14.800 1.00 96.81 92 ILE A N 1
ATOM 776 C CA . ILE A 1 92 ? 12.690 3.159 -15.676 1.00 96.81 92 ILE A CA 1
ATOM 777 C C . ILE A 1 92 ? 13.360 2.085 -16.523 1.00 96.81 92 ILE A C 1
ATOM 779 O O . ILE A 1 92 ? 13.960 1.170 -15.966 1.00 96.81 92 ILE A O 1
ATOM 783 N N . PHE A 1 93 ? 13.234 2.179 -17.845 1.00 96.38 93 PHE A N 1
ATOM 784 C CA . PHE A 1 93 ? 13.901 1.264 -18.773 1.00 96.38 93 PHE A CA 1
ATOM 785 C C . PHE A 1 93 ? 15.332 1.738 -19.045 1.00 96.38 93 PHE A C 1
ATOM 787 O O . PHE A 1 93 ? 15.572 2.943 -19.149 1.00 96.38 93 PHE A O 1
ATOM 794 N N . GLU A 1 94 ? 16.282 0.812 -19.181 1.00 95.75 94 GLU A N 1
ATOM 795 C CA . GLU A 1 94 ? 17.692 1.148 -19.423 1.00 95.75 94 GLU A CA 1
ATOM 796 C C . GLU A 1 94 ? 17.900 1.879 -20.756 1.00 95.75 94 GLU A C 1
ATOM 798 O O . GLU A 1 94 ? 18.749 2.771 -20.840 1.00 95.75 94 GLU A O 1
ATOM 803 N N . THR A 1 95 ? 17.115 1.558 -21.788 1.00 95.56 95 THR A N 1
ATOM 804 C CA . THR A 1 95 ? 17.145 2.278 -23.074 1.00 95.56 95 THR A CA 1
ATOM 805 C C . THR A 1 95 ? 16.564 3.690 -23.005 1.00 95.56 95 THR A C 1
ATOM 807 O O . THR A 1 95 ? 16.953 4.553 -23.797 1.00 95.56 95 THR A O 1
ATOM 810 N N . GLU A 1 96 ? 15.679 3.962 -22.044 1.00 94.38 96 GLU A N 1
ATOM 811 C CA . GLU A 1 96 ? 14.965 5.232 -21.886 1.00 94.38 96 GLU A CA 1
ATOM 812 C C . GLU A 1 96 ? 15.113 5.814 -20.463 1.00 94.38 96 GLU 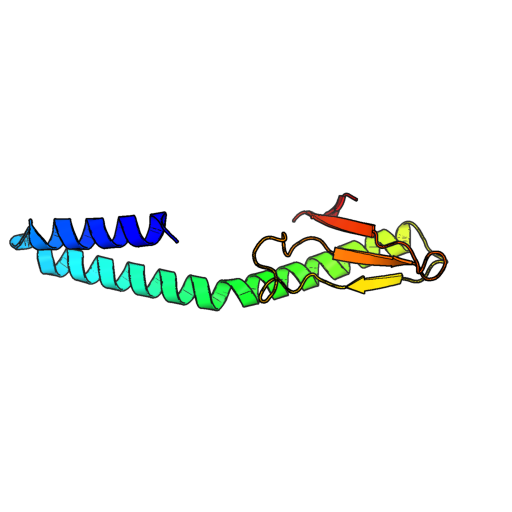A C 1
ATOM 814 O O . GLU A 1 96 ? 14.119 6.107 -19.794 1.00 94.38 96 GLU A O 1
ATOM 819 N N . PRO A 1 97 ? 16.344 6.088 -19.989 1.00 93.25 97 PRO A N 1
ATOM 820 C CA . PRO A 1 97 ? 16.602 6.414 -18.582 1.00 93.25 97 PRO A CA 1
ATOM 821 C C . PRO A 1 97 ? 16.048 7.781 -18.144 1.00 93.25 97 PRO A C 1
ATOM 823 O O . PRO A 1 97 ? 16.038 8.107 -16.959 1.00 93.25 97 PRO A O 1
ATOM 826 N N . LEU A 1 98 ? 15.613 8.612 -19.098 1.00 95.19 98 LEU A N 1
ATOM 827 C CA . LEU A 1 98 ? 15.011 9.924 -18.841 1.00 95.19 98 LEU A CA 1
ATOM 828 C C . LEU A 1 98 ? 13.490 9.857 -18.639 1.00 95.19 98 LEU A C 1
ATOM 830 O O . LEU A 1 98 ? 12.886 10.872 -18.288 1.00 95.19 98 LEU A O 1
ATOM 834 N N . TYR A 1 99 ? 12.874 8.693 -18.859 1.00 94.12 99 TYR A N 1
ATOM 835 C CA . TYR A 1 99 ? 11.433 8.500 -18.759 1.00 94.12 99 TYR A CA 1
ATOM 836 C C . TYR A 1 99 ? 11.089 7.587 -17.582 1.00 94.12 99 TYR A C 1
ATOM 838 O O . TYR A 1 99 ? 11.662 6.516 -17.405 1.00 94.12 99 TYR A O 1
ATOM 846 N N . ILE A 1 100 ? 10.128 8.033 -16.769 1.00 94.00 100 ILE A N 1
ATOM 847 C CA . ILE A 1 100 ? 9.602 7.271 -15.635 1.00 94.00 100 ILE A CA 1
ATOM 848 C C . ILE A 1 100 ? 8.164 6.891 -15.957 1.00 94.00 100 ILE A C 1
ATOM 850 O O . ILE A 1 100 ? 7.280 7.749 -16.018 1.00 94.00 100 ILE A O 1
ATOM 854 N N . TYR A 1 101 ? 7.927 5.599 -16.124 1.00 94.25 101 TYR A N 1
ATOM 855 C CA . TYR A 1 101 ? 6.610 5.044 -16.388 1.00 94.25 101 TYR A CA 1
ATOM 856 C C . TYR A 1 101 ? 5.949 4.642 -15.073 1.00 94.25 101 TYR A C 1
ATOM 858 O O . TYR A 1 101 ? 6.571 3.996 -14.233 1.00 94.25 101 TYR A O 1
ATOM 866 N N . SER A 1 102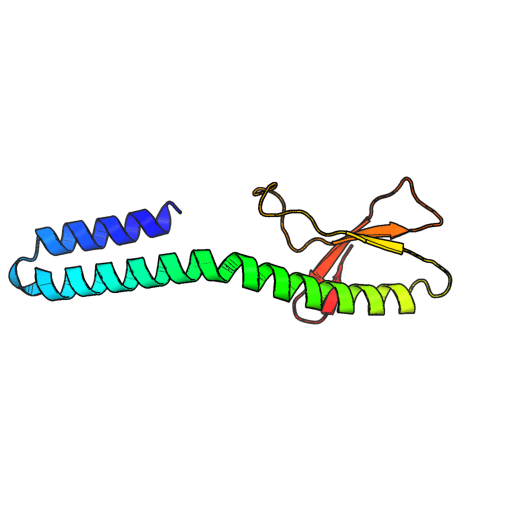 ? 4.696 5.045 -14.866 1.00 93.69 102 SER A N 1
ATOM 867 C CA . SER A 1 102 ? 3.917 4.623 -13.698 1.00 93.69 102 SER A CA 1
ATOM 868 C C . SER A 1 102 ? 3.028 3.457 -14.092 1.00 93.69 102 SER A C 1
ATOM 870 O O . SER A 1 102 ? 2.286 3.569 -15.054 1.00 93.69 102 SER A O 1
ATOM 872 N N . TYR A 1 103 ? 3.092 2.365 -13.344 1.00 93.94 103 TYR A N 1
ATOM 873 C CA . TYR A 1 103 ? 2.263 1.187 -13.551 1.00 93.94 103 TYR A CA 1
ATOM 874 C C . TYR A 1 103 ? 1.408 0.925 -12.318 1.00 93.94 103 TYR A C 1
ATOM 876 O O . TYR A 1 103 ? 1.865 1.058 -11.181 1.00 93.94 103 TYR A O 1
ATOM 884 N N . TYR A 1 104 ? 0.165 0.525 -12.540 1.00 92.88 104 TYR A N 1
ATOM 885 C CA . TYR A 1 104 ? -0.739 0.027 -11.520 1.00 92.88 104 TYR A CA 1
ATOM 886 C C . TYR A 1 104 ? -1.040 -1.443 -11.788 1.00 92.88 104 TYR A C 1
ATOM 888 O O . TYR A 1 104 ? -1.603 -1.796 -12.820 1.00 92.88 104 TYR A O 1
ATOM 896 N N . VAL A 1 105 ? -0.701 -2.296 -10.825 1.00 91.75 105 VAL A N 1
ATOM 897 C CA . VAL A 1 105 ? -1.080 -3.711 -10.858 1.00 91.75 105 VAL A CA 1
ATOM 898 C C . VAL A 1 105 ? -2.275 -3.908 -9.942 1.00 91.75 105 VAL A C 1
ATOM 900 O O . VAL A 1 105 ? -2.232 -3.536 -8.761 1.00 91.75 105 VAL A O 1
ATOM 903 N N . ASN A 1 106 ? -3.368 -4.441 -10.477 1.00 88.19 106 ASN A N 1
ATOM 904 C CA . ASN A 1 106 ? -4.567 -4.707 -9.696 1.00 88.19 106 ASN A CA 1
ATOM 905 C C . ASN A 1 106 ? -4.428 -6.018 -8.889 1.00 88.19 106 ASN A C 1
ATOM 907 O O . ASN A 1 106 ? -3.498 -6.788 -9.071 1.00 88.19 106 ASN A O 1
ATOM 911 N N . GLY A 1 107 ? -5.367 -6.305 -7.982 1.00 79.12 107 GLY A N 1
ATOM 912 C CA . GLY A 1 107 ? -5.295 -7.512 -7.136 1.00 79.12 107 GLY A CA 1
ATOM 913 C C . GLY A 1 107 ? -5.517 -8.854 -7.854 1.00 79.12 107 GLY A C 1
ATOM 914 O O . GLY A 1 107 ? -5.642 -9.870 -7.176 1.00 79.12 107 GLY A O 1
ATOM 915 N N . LYS A 1 108 ? -5.655 -8.856 -9.184 1.00 83.56 108 LYS A N 1
ATOM 916 C CA . LYS A 1 108 ? -5.752 -10.047 -10.039 1.00 83.56 108 LYS A CA 1
ATOM 917 C C . LYS A 1 108 ? -4.506 -10.236 -10.916 1.00 83.56 108 LYS A C 1
ATOM 919 O O . LYS A 1 108 ? -4.485 -11.191 -11.686 1.00 83.56 108 LYS A O 1
ATOM 924 N N . GLY A 1 109 ? -3.526 -9.336 -10.820 1.00 81.75 109 GLY A N 1
ATOM 925 C CA . GLY A 1 109 ? -2.345 -9.318 -11.677 1.00 81.75 109 GLY A CA 1
ATOM 926 C C . GLY A 1 109 ? -2.548 -8.625 -13.025 1.00 81.75 109 GLY A C 1
ATOM 927 O O . GLY A 1 109 ? -1.649 -8.674 -13.859 1.00 81.75 109 GLY A O 1
ATOM 928 N N . ASP A 1 110 ? -3.688 -7.961 -13.271 1.00 88.38 110 ASP A N 1
ATOM 929 C CA . ASP A 1 110 ? -3.814 -7.151 -14.486 1.00 88.38 110 ASP A CA 1
ATOM 930 C C . ASP A 1 110 ? -2.999 -5.861 -14.322 1.00 88.38 110 ASP A C 1
ATOM 932 O O . ASP A 1 110 ? -3.101 -5.170 -13.298 1.00 88.38 110 ASP A O 1
ATOM 936 N N . VAL A 1 111 ? -2.213 -5.537 -15.348 1.00 90.75 111 VAL A N 1
ATOM 937 C CA . VAL A 1 111 ? -1.298 -4.393 -15.366 1.00 90.75 111 VAL A CA 1
ATOM 938 C C . VAL A 1 111 ? -1.868 -3.270 -16.230 1.00 90.75 111 VAL A C 1
ATOM 940 O O . VAL A 1 111 ? -2.172 -3.466 -17.408 1.00 90.75 111 VAL A O 1
ATOM 943 N N . GLU A 1 112 ? -1.969 -2.078 -15.648 1.00 89.62 112 GLU A N 1
ATOM 944 C CA . GLU A 1 112 ? -2.356 -0.828 -16.305 1.00 89.62 112 GLU A CA 1
ATOM 945 C C . GLU A 1 112 ? -1.193 0.174 -16.226 1.00 89.62 112 GLU A C 1
ATOM 947 O O . GLU A 1 112 ? -0.476 0.215 -15.226 1.00 89.62 112 GLU A O 1
ATOM 952 N N . GLN A 1 113 ? -0.997 0.970 -17.279 1.00 85.12 113 GLN A N 1
ATOM 953 C CA . GLN A 1 113 ? 0.047 1.997 -17.391 1.00 85.12 113 GLN A CA 1
ATOM 954 C C . GLN A 1 113 ? -0.593 3.380 -17.517 1.00 85.12 113 GLN A C 1
ATOM 956 O O . GLN A 1 113 ? -1.538 3.499 -18.330 1.00 85.12 113 GLN A O 1
#

Organism: NCBI:txid2763055

Radius of gyration: 21.91 Å; chains: 1; bounding box: 45×24×58 Å

pLDDT: mean 86.87, std 7.93, range [59.56, 97.0]